Protein AF-A0A9D9K498-F1 (afdb_monomer_lite)

Radius of gyration: 11.66 Å; chains: 1; bounding box: 24×14×28 Å

Foldseek 3Di:
DQPCPPPDPVVVVVVCVVVVPPDKDWDDCSRPVNDDPPDDTDID

Sequence (44 aa):
MSPLSHVPFQ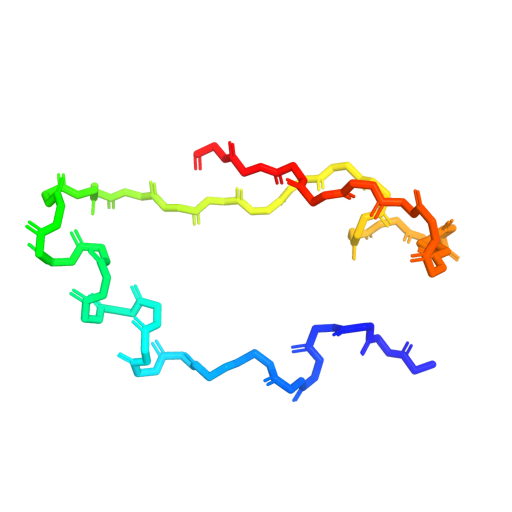ALEAFCRRHHIRRLSLFGSAVRGDFRPDSDIDVL

pLDDT: mean 88.09, std 10.83, range [51.0, 98.31]

Structure (mmCIF, N/CA/C/O backbone):
data_AF-A0A9D9K498-F1
#
_entry.id   AF-A0A9D9K498-F1
#
loop_
_atom_site.group_PDB
_atom_site.id
_atom_site.type_symbol
_atom_site.label_atom_id
_atom_site.label_alt_id
_atom_site.label_comp_id
_atom_site.label_asym_id
_atom_site.label_entity_id
_atom_site.label_seq_id
_atom_site.pdbx_PDB_ins_code
_atom_site.Cartn_x
_atom_site.Cartn_y
_atom_site.Cartn_z
_atom_site.occupancy
_atom_site.B_iso_or_equiv
_atom_site.auth_seq_id
_atom_site.auth_comp_id
_atom_site.auth_asym_id
_atom_site.auth_atom_id
_atom_site.pdbx_PDB_model_num
ATOM 1 N N . MET A 1 1 ? 14.224 -6.879 -8.910 1.00 51.00 1 MET A N 1
ATOM 2 C CA . MET A 1 1 ? 14.036 -6.730 -7.448 1.00 51.00 1 MET A CA 1
ATOM 3 C C . MET A 1 1 ? 12.558 -6.472 -7.220 1.00 51.00 1 MET A C 1
ATOM 5 O O . MET A 1 1 ? 12.007 -5.675 -7.965 1.00 51.00 1 MET A O 1
ATOM 9 N N . SER A 1 2 ? 11.898 -7.183 -6.301 1.00 57.84 2 SER A N 1
ATOM 10 C CA . SER A 1 2 ? 10.469 -6.944 -6.041 1.00 57.84 2 SER A CA 1
ATOM 11 C C . SER A 1 2 ? 10.297 -5.569 -5.377 1.00 57.84 2 SER A C 1
ATOM 13 O O . SER A 1 2 ? 10.985 -5.320 -4.385 1.00 57.84 2 SER A O 1
ATOM 15 N N . PRO A 1 3 ? 9.416 -4.683 -5.879 1.00 62.88 3 PRO A N 1
ATOM 16 C CA . PRO A 1 3 ? 9.229 -3.331 -5.338 1.00 62.88 3 PRO A CA 1
ATOM 17 C C . PRO A 1 3 ? 8.738 -3.316 -3.879 1.00 62.88 3 PRO A C 1
ATOM 19 O O . PRO A 1 3 ? 8.832 -2.298 -3.200 1.00 62.88 3 PRO A O 1
ATOM 22 N N . LEU A 1 4 ? 8.271 -4.455 -3.362 1.00 65.88 4 LEU A N 1
ATOM 23 C CA . LEU A 1 4 ? 7.680 -4.578 -2.028 1.00 65.88 4 LEU A CA 1
ATOM 24 C C . LEU A 1 4 ? 8.688 -4.878 -0.913 1.00 65.88 4 LEU A C 1
ATOM 26 O O . LEU A 1 4 ? 8.303 -4.950 0.252 1.00 65.88 4 LEU A O 1
ATOM 30 N N . SER A 1 5 ? 9.976 -5.039 -1.231 1.00 70.75 5 SER A N 1
ATOM 31 C CA . SER A 1 5 ? 10.992 -5.450 -0.251 1.00 70.75 5 SER A CA 1
ATOM 32 C C . SER A 1 5 ? 11.231 -4.445 0.884 1.00 70.75 5 SER A C 1
ATOM 34 O O . SER A 1 5 ? 11.842 -4.806 1.884 1.00 70.75 5 SER A O 1
ATOM 36 N N . HIS A 1 6 ? 10.763 -3.201 0.744 1.00 78.88 6 HIS A N 1
ATOM 37 C CA . HIS 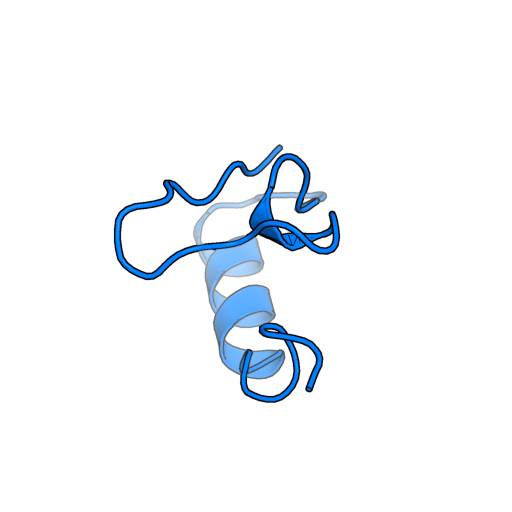A 1 6 ? 10.971 -2.122 1.717 1.00 78.88 6 HIS A CA 1
ATOM 38 C C . HIS A 1 6 ? 9.682 -1.644 2.391 1.00 78.88 6 HIS A C 1
ATOM 40 O O . HIS A 1 6 ? 9.683 -0.592 3.024 1.00 78.88 6 HIS A O 1
ATOM 46 N N . VAL A 1 7 ? 8.576 -2.380 2.263 1.00 81.12 7 VAL A N 1
ATOM 47 C CA . VAL A 1 7 ? 7.310 -1.987 2.889 1.00 81.12 7 VAL A CA 1
ATOM 48 C C . VAL A 1 7 ? 7.359 -2.298 4.395 1.00 81.12 7 VAL A C 1
ATOM 50 O O . VAL A 1 7 ? 7.456 -3.468 4.775 1.00 81.12 7 VAL A O 1
ATOM 53 N N . PRO A 1 8 ? 7.287 -1.288 5.286 1.00 90.19 8 PRO A N 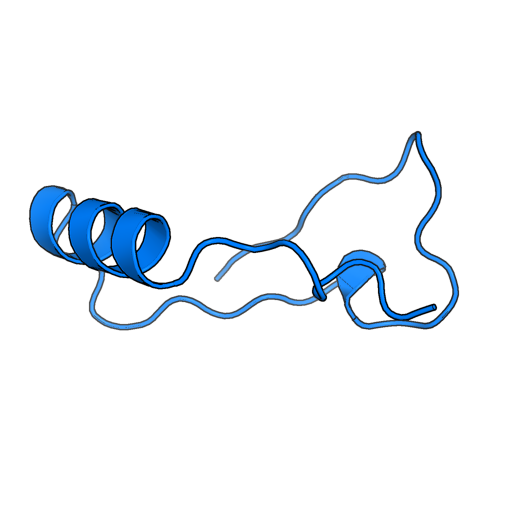1
ATOM 54 C CA . PRO A 1 8 ? 7.382 -1.511 6.723 1.00 90.19 8 PRO A CA 1
ATOM 55 C C . PRO A 1 8 ? 6.073 -2.088 7.276 1.00 90.19 8 PRO A C 1
ATOM 57 O O . PRO A 1 8 ? 5.099 -1.367 7.502 1.00 90.19 8 PRO A O 1
ATOM 60 N N . PHE A 1 9 ? 6.060 -3.394 7.556 1.00 89.62 9 PHE A N 1
ATOM 61 C CA . PHE A 1 9 ? 4.879 -4.104 8.068 1.00 89.62 9 PHE A CA 1
ATOM 62 C C . PHE A 1 9 ? 4.282 -3.482 9.337 1.00 89.62 9 PHE A C 1
ATOM 64 O O . PHE A 1 9 ? 3.065 -3.360 9.437 1.00 89.62 9 PHE A O 1
ATOM 71 N N . GLN A 1 10 ? 5.118 -3.030 10.277 1.00 94.38 10 GLN A N 1
ATOM 72 C CA . GLN A 1 10 ? 4.645 -2.400 11.518 1.00 94.38 10 GLN A CA 1
ATOM 73 C C . GLN A 1 10 ? 3.867 -1.101 11.260 1.00 94.38 10 GLN A C 1
ATOM 75 O O . GLN A 1 10 ? 2.880 -0.821 11.940 1.00 94.38 10 GLN A O 1
ATOM 80 N N . ALA A 1 11 ? 4.274 -0.315 10.259 1.00 94.25 11 ALA A N 1
ATOM 81 C CA . ALA A 1 11 ? 3.566 0.909 9.899 1.00 94.25 11 ALA A CA 1
ATOM 82 C C . ALA A 1 11 ? 2.215 0.596 9.238 1.00 94.25 11 ALA A C 1
ATOM 84 O O . ALA A 1 11 ? 1.217 1.240 9.560 1.00 94.25 11 ALA A O 1
ATOM 85 N N . LEU A 1 12 ? 2.161 -0.424 8.370 1.00 93.31 12 LEU A N 1
ATOM 86 C CA . LEU A 1 12 ? 0.907 -0.891 7.771 1.00 93.31 12 LEU A CA 1
ATOM 87 C C . LEU A 1 12 ? -0.063 -1.452 8.814 1.00 93.31 12 LEU A C 1
ATOM 89 O O . LEU A 1 12 ? -1.259 -1.175 8.749 1.00 93.31 12 LEU A O 1
ATOM 93 N N . GLU A 1 13 ? 0.433 -2.203 9.796 1.00 95.44 13 GLU A N 1
ATOM 94 C CA . GLU A 1 13 ? -0.389 -2.720 10.890 1.00 95.44 13 GLU A CA 1
ATOM 95 C C . GLU A 1 13 ? -0.979 -1.576 11.726 1.00 95.44 13 GLU A C 1
ATOM 97 O O . GLU A 1 13 ? -2.188 -1.538 11.970 1.00 95.44 13 GLU A O 1
ATOM 102 N N . ALA A 1 14 ? -0.147 -0.608 12.127 1.00 97.06 14 ALA A N 1
ATOM 103 C CA . ALA A 1 14 ? -0.595 0.563 12.875 1.00 97.06 14 ALA A CA 1
ATOM 104 C C . ALA A 1 14 ? -1.633 1.382 12.090 1.00 97.06 14 ALA A C 1
ATOM 106 O O . ALA A 1 14 ? -2.638 1.813 12.662 1.00 97.06 14 ALA A O 1
ATOM 107 N N . PHE A 1 15 ? -1.426 1.546 10.781 1.00 96.25 15 PHE A N 1
ATOM 108 C CA . PHE A 1 15 ? -2.382 2.179 9.878 1.00 96.25 15 PHE A CA 1
ATOM 109 C C . PHE A 1 15 ? -3.717 1.420 9.857 1.00 96.25 15 PHE A C 1
ATOM 111 O O . PHE A 1 15 ? -4.760 2.009 10.143 1.00 96.25 15 PHE A O 1
ATOM 118 N N . CYS A 1 16 ? -3.700 0.104 9.621 1.00 97.25 16 CYS A N 1
ATOM 119 C CA . CYS A 1 16 ? -4.925 -0.696 9.576 1.00 97.25 16 CYS A CA 1
ATOM 120 C C . CYS A 1 16 ? -5.701 -0.627 10.897 1.00 97.25 16 CYS A C 1
ATOM 122 O O . CYS A 1 16 ? -6.919 -0.444 10.892 1.00 97.25 16 CYS A O 1
ATOM 124 N N . ARG A 1 17 ? -5.000 -0.692 12.037 1.00 97.44 17 ARG A N 1
ATOM 125 C CA . ARG A 1 17 ? -5.608 -0.576 13.3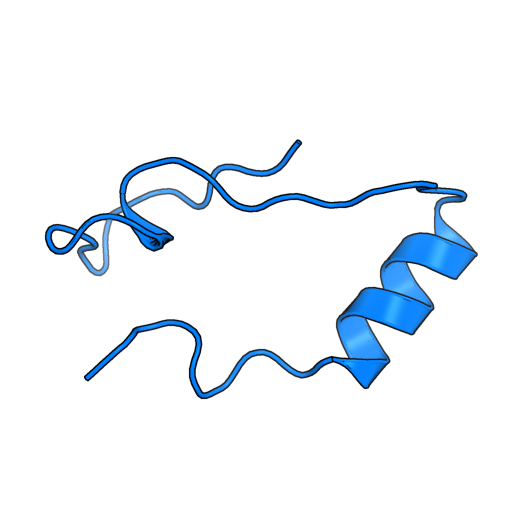72 1.00 97.44 17 ARG A CA 1
ATOM 126 C C . ARG A 1 17 ? -6.233 0.795 13.611 1.00 97.44 17 ARG A C 1
ATOM 128 O O . ARG A 1 17 ? -7.354 0.856 14.106 1.00 97.44 17 ARG A O 1
ATOM 135 N N . ARG A 1 18 ? -5.536 1.879 13.252 1.00 98.31 18 ARG A N 1
ATOM 136 C CA . ARG A 1 18 ? -6.030 3.259 13.401 1.00 98.31 18 ARG A CA 1
ATOM 137 C C . ARG A 1 18 ? -7.293 3.509 12.575 1.00 98.31 18 ARG A C 1
ATOM 139 O O . ARG A 1 18 ? -8.163 4.245 13.023 1.00 98.31 18 ARG A O 1
ATOM 146 N N . HIS A 1 19 ? -7.376 2.919 11.386 1.00 97.94 19 HIS A N 1
ATOM 147 C CA . HIS A 1 19 ? -8.477 3.136 10.445 1.00 97.94 19 HIS A CA 1
ATOM 148 C C . HIS A 1 19 ? -9.531 2.017 10.459 1.00 97.94 19 HIS A C 1
ATOM 150 O O . HIS A 1 19 ? -10.428 2.018 9.622 1.00 97.94 19 HIS A O 1
ATOM 156 N N . HIS A 1 20 ? -9.444 1.072 11.402 1.00 97.62 20 HIS A N 1
ATOM 157 C CA . HIS A 1 20 ? -10.343 -0.086 11.511 1.00 97.62 20 HIS A CA 1
ATOM 158 C C . HIS A 1 20 ? -10.445 -0.932 10.226 1.00 97.62 20 HIS A C 1
ATOM 160 O O . HIS A 1 20 ? -11.462 -1.575 9.959 1.00 97.62 20 HIS A O 1
ATOM 166 N N . ILE A 1 21 ? -9.368 -0.972 9.442 1.00 97.44 21 ILE A N 1
ATOM 167 C CA . ILE A 1 21 ? -9.265 -1.780 8.227 1.00 97.44 21 ILE A CA 1
ATOM 168 C C . ILE A 1 21 ? -9.031 -3.233 8.645 1.00 97.44 21 ILE A C 1
ATOM 170 O O . ILE A 1 21 ? -8.033 -3.554 9.291 1.00 97.44 21 ILE A O 1
ATOM 174 N N . ARG A 1 22 ? -9.957 -4.131 8.288 1.00 96.38 22 ARG A N 1
ATOM 175 C CA . ARG A 1 22 ? -9.861 -5.562 8.644 1.00 96.38 22 ARG A CA 1
ATOM 176 C C . ARG A 1 22 ? -8.921 -6.349 7.736 1.00 96.38 22 ARG A C 1
ATOM 178 O O . ARG A 1 22 ? -8.395 -7.375 8.156 1.00 96.38 22 ARG A O 1
ATOM 185 N N . ARG A 1 23 ? -8.755 -5.906 6.493 1.00 95.38 23 ARG A N 1
ATOM 186 C CA . ARG A 1 23 ? -7.895 -6.527 5.489 1.00 95.38 23 ARG A CA 1
ATOM 187 C C . ARG A 1 23 ? -7.406 -5.440 4.542 1.00 95.38 23 ARG A C 1
ATOM 189 O O . ARG A 1 23 ? -8.200 -4.589 4.170 1.00 95.38 23 ARG A O 1
ATOM 196 N N . LEU A 1 24 ? -6.129 -5.503 4.185 1.00 94.06 24 LEU A N 1
ATOM 197 C CA . LEU A 1 24 ? -5.508 -4.651 3.181 1.00 94.06 24 LEU A CA 1
ATOM 198 C C . LEU A 1 24 ? -4.790 -5.559 2.183 1.00 94.06 24 LEU A C 1
ATOM 200 O O . LEU A 1 24 ? -4.007 -6.422 2.587 1.00 94.06 24 LEU A O 1
ATOM 204 N N . SER A 1 25 ? -5.084 -5.397 0.902 1.00 92.69 25 SER A N 1
ATOM 205 C CA . SER A 1 25 ? -4.520 -6.193 -0.186 1.00 92.69 25 SER A CA 1
ATOM 206 C C . SER A 1 25 ? -3.970 -5.265 -1.261 1.00 92.69 25 SER A C 1
ATOM 208 O O . SER A 1 25 ? -4.627 -4.304 -1.646 1.00 92.69 25 SER A O 1
ATOM 210 N N . LEU A 1 26 ? -2.776 -5.569 -1.762 1.00 91.00 26 LEU A N 1
ATOM 211 C CA . LEU A 1 26 ? -2.186 -4.870 -2.896 1.00 91.00 26 LEU A CA 1
ATOM 212 C C . LEU A 1 26 ? -2.536 -5.607 -4.190 1.00 91.00 26 LEU A C 1
ATOM 214 O O . LEU A 1 26 ? -2.453 -6.837 -4.251 1.00 91.00 26 LEU A O 1
ATOM 218 N N . PHE A 1 27 ? -2.898 -4.862 -5.224 1.00 91.06 27 PHE A N 1
ATOM 219 C CA . PHE A 1 27 ? -3.125 -5.397 -6.560 1.00 91.06 27 PHE A CA 1
ATOM 220 C C . PHE A 1 27 ? -2.524 -4.454 -7.604 1.00 91.06 27 PHE A C 1
ATOM 222 O O . PHE A 1 27 ? -1.705 -3.598 -7.279 1.00 91.06 27 PHE A O 1
ATOM 229 N N . GLY A 1 28 ? -2.853 -4.658 -8.876 1.00 90.31 28 GLY A N 1
ATOM 230 C CA . GLY A 1 28 ? -2.372 -3.750 -9.913 1.00 90.31 28 GLY A CA 1
ATOM 231 C C . GLY A 1 28 ? -0.950 -4.049 -10.384 1.00 90.31 28 GLY A C 1
ATOM 232 O O . GLY A 1 28 ? -0.447 -5.170 -10.259 1.00 90.31 28 GLY A O 1
ATOM 233 N N . SER A 1 29 ? -0.324 -3.044 -10.991 1.00 91.00 29 SER A N 1
ATOM 234 C CA . SER A 1 29 ? 1.040 -3.130 -11.529 1.00 91.00 29 SER A CA 1
ATOM 235 C C . SER A 1 29 ? 2.089 -3.345 -10.437 1.00 91.00 29 SER A C 1
ATOM 237 O O . SER A 1 29 ? 3.099 -3.972 -10.695 1.00 91.00 29 SER A O 1
ATOM 239 N N . ALA A 1 30 ? 1.846 -2.934 -9.189 1.00 86.38 30 ALA A N 1
ATOM 240 C CA . ALA A 1 30 ? 2.808 -3.086 -8.090 1.00 86.38 30 ALA A CA 1
ATOM 241 C C . ALA A 1 30 ? 3.120 -4.551 -7.708 1.00 86.38 30 ALA A C 1
ATOM 243 O O . ALA A 1 30 ? 4.173 -4.837 -7.135 1.00 86.38 30 ALA A O 1
ATOM 244 N N . VAL A 1 31 ? 2.220 -5.489 -8.027 1.00 87.88 31 VAL A N 1
ATOM 245 C CA . VAL A 1 31 ? 2.432 -6.942 -7.846 1.00 87.88 31 VAL A CA 1
ATOM 246 C C . VAL A 1 31 ? 2.691 -7.672 -9.164 1.00 87.88 31 VAL A C 1
ATOM 248 O O . VAL A 1 31 ? 2.993 -8.866 -9.164 1.00 87.88 31 VAL A O 1
ATOM 251 N N . ARG A 1 32 ? 2.567 -6.966 -10.291 1.00 81.94 32 ARG A N 1
ATOM 252 C CA . ARG A 1 32 ? 2.879 -7.456 -11.633 1.00 81.94 32 ARG A CA 1
ATOM 253 C C . ARG A 1 32 ? 4.266 -6.913 -12.011 1.00 81.94 32 ARG A C 1
ATOM 255 O O . ARG A 1 32 ? 4.749 -5.938 -11.458 1.00 81.94 32 ARG A O 1
ATOM 262 N N . GLY A 1 33 ? 5.019 -7.605 -12.857 1.00 79.56 33 GLY A N 1
ATOM 263 C CA . GLY A 1 33 ? 6.434 -7.266 -13.109 1.00 79.56 33 GLY A CA 1
ATOM 264 C C . GLY A 1 33 ? 6.676 -5.943 -13.857 1.00 79.56 33 GLY A C 1
ATOM 265 O O . GLY A 1 33 ? 7.787 -5.720 -14.328 1.00 79.56 33 GLY A O 1
ATOM 266 N N . ASP A 1 34 ? 5.650 -5.112 -14.020 1.00 84.94 34 ASP A N 1
ATOM 267 C CA . ASP A 1 34 ? 5.574 -3.925 -14.868 1.00 84.94 34 ASP A CA 1
ATOM 268 C C . ASP A 1 34 ? 5.410 -2.613 -14.080 1.00 84.94 34 ASP A C 1
ATOM 270 O O . ASP A 1 34 ? 5.140 -1.575 -14.682 1.00 84.94 34 ASP A O 1
ATOM 274 N N . PHE A 1 35 ? 5.611 -2.630 -12.757 1.00 87.44 35 PHE A N 1
ATOM 275 C CA . PHE A 1 35 ? 5.610 -1.426 -11.922 1.00 87.44 35 PHE A CA 1
ATOM 276 C C . PHE A 1 35 ? 6.681 -0.418 -12.368 1.00 87.44 35 PHE A C 1
ATOM 278 O O . PHE A 1 35 ? 7.870 -0.745 -12.451 1.00 87.44 35 PHE A O 1
ATOM 285 N N . ARG A 1 36 ? 6.266 0.823 -12.634 1.00 89.44 36 ARG A N 1
ATOM 286 C CA . ARG A 1 36 ? 7.138 1.929 -13.051 1.00 89.44 36 ARG A CA 1
ATOM 287 C C . ARG A 1 36 ? 7.108 3.069 -12.028 1.00 89.44 36 ARG A C 1
ATOM 289 O O . ARG A 1 36 ? 6.167 3.144 -11.245 1.00 89.44 36 ARG A O 1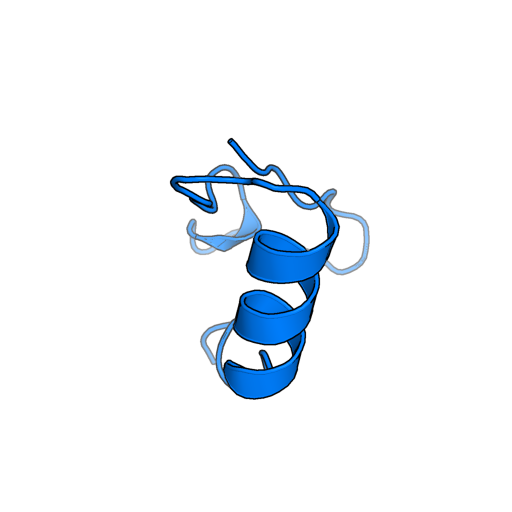
ATOM 296 N N . PRO A 1 37 ? 8.101 3.978 -12.029 1.00 88.69 37 PRO A N 1
ATOM 297 C CA . PRO A 1 37 ? 8.129 5.113 -11.100 1.00 88.69 37 PRO A CA 1
ATOM 298 C C . PRO A 1 37 ? 6.902 6.037 -11.168 1.00 88.69 37 PRO A C 1
ATOM 300 O O . PRO A 1 37 ? 6.617 6.731 -10.200 1.00 88.69 37 PRO A O 1
ATOM 303 N N . ASP A 1 38 ? 6.204 6.057 -12.303 1.00 91.81 38 ASP A N 1
ATOM 304 C CA . ASP A 1 38 ? 4.980 6.818 -12.574 1.00 91.81 38 ASP A CA 1
ATOM 305 C C . ASP A 1 38 ? 3.691 6.003 -12.367 1.00 91.81 38 ASP A C 1
ATOM 307 O O . ASP A 1 38 ? 2.601 6.500 -12.629 1.00 91.81 38 ASP A O 1
ATOM 311 N N . SER A 1 39 ? 3.796 4.746 -11.925 1.00 90.81 39 SER A N 1
ATOM 312 C CA . SER A 1 39 ? 2.635 3.897 -11.653 1.00 90.81 39 SER A CA 1
ATOM 313 C C . SER A 1 39 ? 1.971 4.245 -10.325 1.00 90.81 39 SER A C 1
ATOM 315 O O . SER A 1 39 ? 2.643 4.447 -9.313 1.00 90.81 39 SER A O 1
ATOM 317 N N . ASP A 1 40 ? 0.642 4.203 -10.317 1.00 91.69 40 ASP A N 1
ATOM 318 C CA . ASP A 1 40 ? -0.151 4.250 -9.093 1.00 91.69 40 ASP A CA 1
ATOM 319 C C . ASP A 1 40 ? 0.011 2.969 -8.251 1.00 91.69 40 ASP A C 1
ATOM 321 O O . ASP A 1 40 ? 0.487 1.928 -8.717 1.00 91.69 40 ASP A O 1
ATOM 325 N N . ILE A 1 41 ? -0.407 3.048 -6.984 1.00 90.50 41 ILE A N 1
ATOM 326 C CA . ILE A 1 41 ? -0.468 1.914 -6.056 1.00 90.50 41 ILE A CA 1
ATOM 327 C C . ILE A 1 41 ? -1.937 1.605 -5.764 1.00 90.50 41 ILE A C 1
ATOM 329 O O . ILE A 1 41 ? -2.625 2.389 -5.110 1.00 90.50 41 ILE A O 1
ATOM 333 N 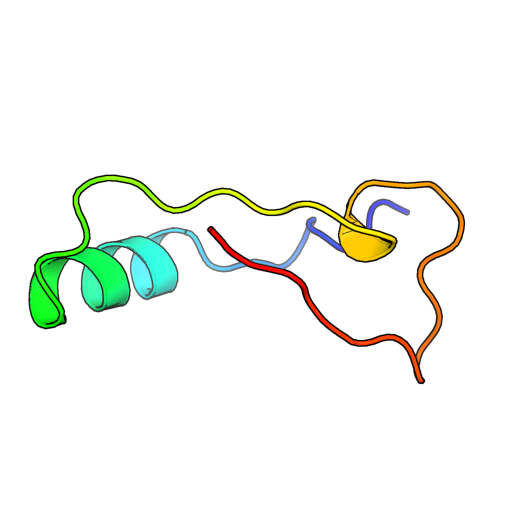N . ASP A 1 42 ? -2.392 0.432 -6.197 1.00 91.94 42 ASP A N 1
ATOM 334 C CA . ASP A 1 42 ? -3.775 -0.013 -6.029 1.00 91.94 42 ASP A CA 1
ATOM 335 C C . ASP A 1 42 ? -3.967 -0.857 -4.753 1.00 91.94 42 ASP A C 1
ATOM 337 O O . ASP A 1 42 ? -3.334 -1.907 -4.592 1.00 91.94 42 ASP A O 1
ATOM 341 N N . VAL A 1 43 ? -4.872 -0.439 -3.855 1.00 93.69 43 VAL A N 1
ATOM 342 C CA . VAL A 1 43 ? -5.148 -1.114 -2.567 1.00 93.69 43 VAL A CA 1
ATOM 343 C C . VAL A 1 43 ? -6.640 -1.365 -2.318 1.00 93.69 43 VAL A C 1
ATOM 345 O O . VAL A 1 43 ? -7.482 -0.545 -2.680 1.00 93.69 43 VAL A O 1
ATOM 348 N N . LEU A 1 44 ? -6.959 -2.535 -1.746 1.00 92.38 44 LEU A N 1
ATOM 349 C CA . LEU A 1 44 ? -8.313 -3.046 -1.455 1.00 92.38 44 LEU A CA 1
ATOM 350 C C . LEU A 1 44 ? -8.437 -3.489 0.004 1.00 92.38 44 LEU A C 1
ATOM 352 O O . LEU A 1 44 ? -7.503 -4.178 0.488 1.00 92.38 44 LEU A O 1
#

Secondary structure (DSSP, 8-state):
--GGGG--HHHHHHHHHHTT-S---EEGGGGSTT--TT---EE-